Protein AF-A0ABD5QFE1-F1 (afdb_monomer_lite)

Foldseek 3Di:
DPDDPPCPPVVVVVLVVVLVVCVCCCCPVVVDDDPPPDPVVVVSVVVSVVVVVVVVVVVVVD

Secondary structure (DSSP, 8-state):
---------HHHHHHHHHHHHHHHHHHHTS---TTSS-HHHHHHHHHHHHHHHHHHHHHH--

Organism: NCBI:txid1849069

pLDDT: mean 73.87, std 10.56, range [38.31, 87.88]

Sequence (62 aa):
MALGYRDRSPLVAAFGLAVAVVAIVGTQVLGWEWGSGQLVPTLVGVVVAGIAVVAVLRRLSG

Radius of gyration: 15.56 Å; chains: 1; bounding box: 45×16×38 Å

Structure (mmCIF, N/CA/C/O backbone):
data_AF-A0ABD5QFE1-F1
#
_entry.id   AF-A0ABD5QFE1-F1
#
loop_
_atom_site.group_PDB
_atom_site.id
_atom_site.type_symbol
_atom_site.label_atom_id
_atom_site.label_alt_id
_atom_site.label_comp_id
_atom_site.label_asym_id
_atom_site.label_entity_id
_atom_site.label_seq_id
_atom_site.pdbx_PDB_ins_code
_atom_site.Cartn_x
_atom_site.Cartn_y
_atom_site.Cartn_z
_atom_site.occupancy
_atom_site.B_iso_or_equiv
_atom_site.auth_seq_id
_atom_site.auth_comp_id
_atom_site.auth_asym_id
_atom_site.auth_atom_id
_atom_site.pdbx_PDB_model_num
ATOM 1 N N . MET A 1 1 ? 31.845 2.040 -23.546 1.00 38.31 1 MET A N 1
ATOM 2 C CA . MET A 1 1 ? 30.883 1.046 -23.024 1.00 38.31 1 MET A CA 1
ATOM 3 C C . MET A 1 1 ? 30.128 1.692 -21.876 1.00 38.31 1 MET A C 1
ATOM 5 O O . MET A 1 1 ? 30.662 1.773 -20.780 1.00 38.31 1 MET A O 1
ATOM 9 N N . ALA A 1 2 ? 28.948 2.253 -22.144 1.00 45.88 2 ALA A N 1
ATOM 10 C CA . ALA A 1 2 ? 28.097 2.772 -21.080 1.00 45.88 2 ALA A CA 1
ATOM 11 C C . ALA A 1 2 ? 27.503 1.568 -20.341 1.00 45.88 2 ALA A C 1
ATOM 13 O O . ALA A 1 2 ? 26.700 0.823 -20.899 1.00 45.88 2 ALA A O 1
ATOM 14 N N . LEU A 1 3 ? 27.984 1.324 -19.122 1.00 53.25 3 LEU A N 1
ATOM 15 C CA . LEU A 1 3 ? 27.390 0.364 -18.201 1.00 53.25 3 LEU A CA 1
ATOM 16 C C . LEU A 1 3 ? 25.926 0.756 -18.024 1.00 53.25 3 LEU A C 1
ATOM 18 O O . LEU A 1 3 ? 25.642 1.868 -17.588 1.00 53.25 3 LEU A O 1
ATOM 22 N N . GLY A 1 4 ? 25.020 -0.138 -18.417 1.00 50.06 4 GLY A N 1
ATOM 23 C CA . GLY A 1 4 ? 23.585 0.061 -18.303 1.00 50.06 4 GLY A CA 1
ATOM 24 C C . GLY A 1 4 ? 23.208 0.437 -16.876 1.00 50.06 4 GLY A C 1
ATOM 25 O O . GLY A 1 4 ? 23.089 -0.428 -16.006 1.00 50.06 4 GLY A O 1
ATOM 26 N N . TYR A 1 5 ? 23.003 1.733 -16.651 1.00 53.06 5 TYR A N 1
ATOM 27 C CA . TYR A 1 5 ? 22.234 2.249 -15.538 1.00 53.06 5 TYR A CA 1
ATOM 28 C C . TYR A 1 5 ? 20.812 1.768 -15.796 1.00 53.06 5 TYR A C 1
ATOM 30 O O . TYR A 1 5 ? 20.042 2.401 -16.503 1.00 53.06 5 TYR A O 1
ATOM 38 N N . ARG A 1 6 ? 20.505 0.548 -15.347 1.00 56.03 6 ARG A N 1
ATOM 39 C CA . ARG A 1 6 ? 19.134 0.051 -15.323 1.00 56.03 6 ARG A CA 1
ATOM 40 C C . ARG A 1 6 ? 18.357 1.088 -14.530 1.00 56.03 6 ARG A C 1
ATOM 42 O O . ARG A 1 6 ? 18.547 1.160 -13.317 1.00 56.03 6 ARG A O 1
ATOM 49 N N . ASP A 1 7 ? 17.543 1.871 -15.230 1.00 60.38 7 ASP A N 1
ATOM 50 C CA . ASP A 1 7 ? 16.639 2.891 -14.712 1.00 60.38 7 ASP A CA 1
ATOM 51 C C . ASP A 1 7 ? 15.665 2.267 -13.710 1.00 60.38 7 ASP A C 1
ATOM 53 O O . ASP A 1 7 ? 14.484 2.033 -13.971 1.00 60.38 7 ASP A O 1
ATOM 57 N N . ARG A 1 8 ? 16.155 1.943 -12.515 1.00 60.19 8 ARG A N 1
ATOM 58 C CA . ARG A 1 8 ? 15.314 1.650 -11.368 1.00 60.19 8 ARG A CA 1
ATOM 59 C C . ARG A 1 8 ? 14.846 3.011 -10.897 1.00 60.19 8 ARG A C 1
ATOM 61 O O . ARG A 1 8 ? 15.465 3.616 -10.030 1.00 60.19 8 ARG A O 1
ATOM 68 N N . SER A 1 9 ? 13.823 3.515 -11.586 1.00 68.69 9 SER A N 1
ATOM 69 C CA . SER A 1 9 ? 13.345 4.881 -11.448 1.00 68.69 9 SER A CA 1
ATOM 70 C C . SER A 1 9 ? 13.203 5.213 -9.956 1.00 68.69 9 SER A C 1
ATOM 72 O O . SER A 1 9 ? 12.440 4.529 -9.264 1.00 68.69 9 SER A O 1
ATOM 74 N N . PRO A 1 10 ? 13.952 6.197 -9.425 1.00 75.75 10 PRO A N 1
ATOM 75 C CA . PRO A 1 10 ? 13.936 6.531 -7.999 1.00 75.75 10 PRO A CA 1
ATOM 76 C C . PRO A 1 10 ? 12.523 6.878 -7.507 1.00 75.75 10 PRO A C 1
ATOM 78 O O . PRO A 1 10 ? 12.199 6.658 -6.343 1.00 75.75 10 PRO A O 1
ATOM 81 N N . LEU A 1 11 ? 11.647 7.297 -8.423 1.00 74.25 11 LEU A N 1
ATOM 82 C CA . LEU A 1 11 ? 10.207 7.450 -8.224 1.00 74.25 11 LEU A CA 1
ATOM 83 C C . LEU A 1 11 ? 9.516 6.180 -7.714 1.00 74.25 11 LEU A C 1
ATOM 85 O O . LEU A 1 11 ? 8.682 6.266 -6.821 1.00 74.25 11 LEU A O 1
ATOM 89 N N . VAL A 1 12 ? 9.867 4.999 -8.226 1.00 78.12 12 VAL A N 1
ATOM 90 C CA . VAL A 1 12 ? 9.267 3.728 -7.786 1.00 78.12 12 VAL A CA 1
ATOM 91 C C . VAL A 1 12 ? 9.707 3.385 -6.362 1.00 78.12 12 VAL A C 1
ATOM 93 O O . VAL A 1 12 ? 8.904 2.903 -5.566 1.00 78.12 12 VAL A O 1
ATOM 96 N N . ALA A 1 13 ? 10.967 3.666 -6.018 1.00 81.44 13 ALA A N 1
ATOM 97 C CA . ALA A 1 13 ? 11.478 3.462 -4.665 1.00 81.44 13 ALA A CA 1
ATOM 98 C C . ALA A 1 13 ? 10.834 4.437 -3.666 1.00 81.44 13 ALA A C 1
ATOM 100 O O . ALA A 1 13 ? 10.382 4.013 -2.604 1.00 81.44 13 ALA A O 1
ATOM 101 N N . ALA A 1 14 ? 10.725 5.717 -4.033 1.00 82.31 14 ALA A N 1
ATOM 102 C CA . ALA A 1 14 ? 10.036 6.725 -3.233 1.00 82.31 14 ALA A CA 1
ATOM 103 C C . ALA A 1 14 ? 8.548 6.384 -3.042 1.00 82.31 14 ALA A C 1
ATOM 105 O O . ALA A 1 14 ? 8.022 6.518 -1.940 1.00 82.31 14 ALA A O 1
ATOM 106 N N . PHE A 1 15 ? 7.886 5.876 -4.086 1.00 80.94 15 PHE A N 1
ATOM 107 C CA . PHE A 1 15 ? 6.496 5.437 -4.007 1.00 80.94 15 PHE A CA 1
ATOM 108 C C . PHE A 1 15 ? 6.324 4.253 -3.045 1.00 80.94 15 PHE A C 1
ATOM 110 O O . PHE A 1 15 ? 5.473 4.295 -2.160 1.00 80.94 15 PHE A O 1
ATOM 117 N N . GLY A 1 16 ? 7.170 3.224 -3.161 1.00 81.12 16 GLY A N 1
ATOM 118 C CA . GLY A 1 16 ? 7.157 2.088 -2.235 1.00 81.12 16 GLY A CA 1
ATOM 119 C C . GLY A 1 16 ? 7.423 2.501 -0.784 1.00 81.12 16 GLY A C 1
ATOM 120 O O . GLY A 1 16 ? 6.767 2.003 0.129 1.00 81.12 16 GLY A O 1
ATOM 121 N N . LEU A 1 17 ? 8.330 3.458 -0.568 1.00 86.44 17 LEU A N 1
ATOM 122 C CA . LEU A 1 17 ? 8.608 4.009 0.758 1.00 86.44 17 LEU A CA 1
ATOM 123 C C . LEU A 1 17 ? 7.397 4.761 1.330 1.00 86.44 17 LEU A C 1
ATOM 125 O O . LEU A 1 17 ? 7.046 4.548 2.487 1.00 86.44 17 LEU A O 1
ATOM 129 N N . ALA A 1 18 ? 6.730 5.595 0.528 1.00 79.81 18 ALA A N 1
ATOM 130 C CA . ALA A 1 18 ? 5.529 6.315 0.953 1.00 79.81 18 ALA A CA 1
ATOM 131 C C . ALA A 1 18 ? 4.407 5.350 1.366 1.00 79.81 18 ALA A C 1
ATOM 133 O O . ALA A 1 18 ? 3.791 5.520 2.417 1.00 79.81 18 ALA A O 1
ATOM 134 N N . VAL A 1 19 ? 4.196 4.292 0.580 1.00 82.75 19 VAL A N 1
ATOM 135 C CA . VAL A 1 19 ? 3.254 3.215 0.905 1.00 82.75 19 VAL A CA 1
ATOM 136 C C . VAL A 1 19 ? 3.596 2.554 2.242 1.00 82.75 19 VAL A C 1
ATOM 138 O O . VAL A 1 19 ? 2.712 2.370 3.079 1.00 82.75 19 VAL A O 1
ATOM 141 N N . ALA A 1 20 ? 4.871 2.220 2.464 1.00 83.75 20 ALA A N 1
ATOM 142 C CA . ALA A 1 20 ? 5.317 1.600 3.708 1.00 83.75 20 ALA A CA 1
ATOM 143 C C . ALA A 1 20 ? 5.070 2.512 4.922 1.00 83.75 20 ALA A C 1
ATOM 145 O O . ALA A 1 20 ? 4.577 2.046 5.948 1.00 83.75 20 ALA A O 1
ATOM 146 N N . VAL A 1 21 ? 5.337 3.816 4.792 1.00 83.44 21 VAL A N 1
ATOM 147 C CA . VAL A 1 21 ? 5.060 4.802 5.849 1.00 83.44 21 VAL A CA 1
ATOM 148 C C . VAL A 1 21 ? 3.567 4.862 6.166 1.00 83.44 21 VAL A C 1
ATOM 150 O O . VAL A 1 21 ? 3.198 4.795 7.336 1.00 83.44 21 VAL A O 1
ATOM 153 N N . VAL A 1 22 ? 2.699 4.925 5.152 1.00 79.75 22 VAL A N 1
ATOM 154 C CA . VAL A 1 22 ? 1.239 4.939 5.355 1.00 79.75 22 VAL A CA 1
ATOM 155 C C . VAL A 1 22 ? 0.767 3.673 6.072 1.00 79.75 22 VAL A C 1
ATOM 157 O O . VAL A 1 22 ? -0.045 3.765 6.989 1.00 79.75 22 VAL A O 1
ATOM 160 N N . ALA A 1 23 ? 1.301 2.503 5.714 1.00 78.50 23 ALA A N 1
ATOM 161 C CA . ALA A 1 23 ? 0.953 1.246 6.374 1.00 78.50 23 ALA A CA 1
ATOM 162 C C . ALA A 1 23 ? 1.378 1.220 7.857 1.00 78.50 23 ALA A C 1
ATOM 164 O O . ALA A 1 23 ? 0.608 0.782 8.719 1.00 78.50 23 ALA A O 1
ATOM 165 N N . ILE A 1 24 ? 2.577 1.722 8.172 1.00 81.31 24 ILE A N 1
ATOM 166 C CA . ILE A 1 24 ? 3.083 1.812 9.552 1.00 81.31 24 ILE A CA 1
ATOM 167 C C . ILE A 1 24 ? 2.251 2.806 10.367 1.00 81.31 24 ILE A C 1
ATOM 169 O O . ILE A 1 24 ? 1.791 2.474 11.455 1.00 81.31 24 ILE A O 1
ATOM 173 N N . VAL A 1 25 ? 2.007 4.009 9.844 1.00 78.06 25 VAL A N 1
ATOM 174 C CA . VAL A 1 25 ? 1.200 5.027 10.539 1.00 78.06 25 VAL A CA 1
ATOM 175 C C . VAL A 1 25 ? -0.237 4.535 10.737 1.00 78.06 25 VAL A C 1
ATOM 177 O O . VAL A 1 25 ? -0.798 4.682 11.820 1.00 78.06 25 VAL A O 1
ATOM 180 N N . GLY A 1 26 ? -0.806 3.878 9.729 1.00 71.50 26 GLY A N 1
ATOM 181 C CA . GLY A 1 26 ? -2.117 3.242 9.799 1.00 71.50 26 GLY A CA 1
ATOM 182 C C . GLY A 1 26 ? -2.238 2.222 10.928 1.00 71.50 26 GLY A C 1
ATOM 183 O O . GLY A 1 26 ? -3.159 2.285 11.736 1.00 71.50 26 GLY A O 1
ATOM 184 N N . THR A 1 27 ? -1.275 1.308 11.025 1.00 73.88 27 THR A N 1
ATOM 185 C CA . THR A 1 27 ? -1.286 0.263 12.062 1.00 73.88 27 THR A CA 1
ATOM 186 C C . THR A 1 27 ? -0.985 0.795 13.454 1.00 73.88 27 THR A C 1
ATOM 188 O O . THR A 1 27 ? -1.668 0.430 14.404 1.00 73.88 27 THR A O 1
ATOM 191 N N . GLN A 1 28 ? 0.036 1.642 13.590 1.00 76.56 28 GLN A N 1
ATOM 192 C CA . GLN A 1 28 ? 0.575 2.027 14.897 1.00 76.56 28 GLN A CA 1
ATOM 193 C C . GLN A 1 28 ? -0.121 3.249 15.503 1.00 76.56 28 GLN A C 1
ATOM 195 O O . GLN A 1 28 ? -0.270 3.321 16.718 1.00 76.56 28 GLN A O 1
ATOM 200 N N . VAL A 1 29 ? -0.533 4.218 14.679 1.00 72.31 29 VAL A N 1
ATOM 201 C CA . VAL A 1 29 ? -1.097 5.496 15.156 1.00 72.31 29 VAL A CA 1
ATOM 202 C C . VAL A 1 29 ? -2.618 5.502 15.061 1.00 72.31 29 VAL A C 1
ATOM 204 O O . VAL A 1 29 ? -3.288 6.016 15.952 1.00 72.31 29 VAL A O 1
ATOM 207 N N . LEU A 1 30 ? -3.171 4.925 13.991 1.00 69.44 30 LEU A N 1
ATOM 208 C CA . LEU A 1 30 ? -4.617 4.906 13.741 1.00 69.44 30 LEU A CA 1
ATOM 209 C C . LEU A 1 30 ? -5.302 3.625 14.245 1.00 69.44 30 LEU A C 1
ATOM 211 O O . LEU A 1 30 ? -6.526 3.534 14.178 1.00 69.44 30 LEU A O 1
ATOM 215 N N . GLY A 1 31 ? -4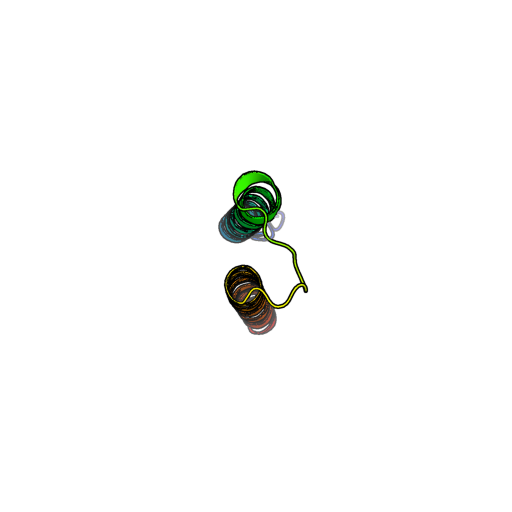.534 2.649 14.748 1.00 72.19 31 GLY A N 1
ATOM 216 C CA . GLY A 1 31 ? -5.062 1.385 15.264 1.00 72.19 31 GLY A CA 1
ATOM 217 C C . GLY A 1 31 ? -5.732 0.523 14.192 1.00 72.19 31 GLY A C 1
ATOM 218 O O . GLY A 1 31 ? -6.682 -0.194 14.496 1.00 72.19 31 GLY A O 1
ATOM 219 N N . TRP A 1 32 ? -5.295 0.624 12.929 1.00 74.56 32 TRP A N 1
ATOM 220 C CA . TRP A 1 32 ? -5.851 -0.189 11.850 1.00 74.56 32 TRP A CA 1
ATOM 221 C C . TRP A 1 32 ? -5.538 -1.664 12.068 1.00 74.56 32 TRP A C 1
ATOM 223 O O . TRP A 1 32 ? -4.391 -2.104 11.960 1.00 74.56 32 TRP A O 1
ATOM 233 N N . GLU A 1 33 ? -6.590 -2.439 12.289 1.00 71.50 33 GLU A N 1
ATOM 234 C CA . GLU A 1 33 ? -6.531 -3.891 12.271 1.00 71.50 33 GLU A CA 1
ATOM 235 C C . GLU A 1 33 ? -6.831 -4.381 10.853 1.00 71.50 33 GLU A C 1
ATOM 237 O O . GLU A 1 33 ? -7.961 -4.334 10.358 1.00 71.50 33 GLU A O 1
ATOM 242 N N . TRP A 1 34 ? -5.795 -4.853 10.165 1.00 70.50 34 TRP A N 1
ATOM 243 C CA . TRP A 1 34 ? -5.955 -5.491 8.864 1.00 70.50 34 TRP A CA 1
ATOM 244 C C . TRP A 1 34 ? -6.762 -6.782 9.033 1.00 70.50 34 TRP A C 1
ATOM 246 O O . TRP A 1 34 ? -6.286 -7.738 9.637 1.00 70.50 34 TRP A O 1
ATOM 256 N N . GLY A 1 35 ? -7.984 -6.814 8.498 1.00 63.69 35 GLY A N 1
ATOM 257 C CA . GLY A 1 35 ? -8.835 -8.008 8.515 1.00 63.69 35 GLY A CA 1
ATOM 258 C C . GLY A 1 35 ? -9.942 -8.035 9.575 1.00 63.69 35 GLY A C 1
ATOM 259 O O . GLY A 1 35 ? -10.710 -8.990 9.582 1.00 63.69 35 GLY A O 1
ATOM 260 N N . SER A 1 36 ? -10.107 -6.995 10.403 1.00 67.81 36 SER A N 1
ATOM 261 C CA . SER A 1 36 ? -11.216 -6.917 11.379 1.00 67.81 36 SER A CA 1
ATOM 262 C C . SER A 1 36 ? -12.555 -6.439 10.787 1.00 67.81 36 SER A C 1
ATOM 264 O O . SER A 1 36 ? -13.528 -6.248 11.511 1.00 67.81 36 SER A O 1
ATOM 266 N N . GLY A 1 37 ? -12.630 -6.227 9.466 1.00 66.38 37 GLY A N 1
ATOM 267 C CA . GLY A 1 37 ? -13.797 -5.638 8.792 1.00 66.38 37 GLY A CA 1
ATOM 268 C C . GLY A 1 37 ? -13.762 -4.107 8.695 1.00 66.38 37 GLY A C 1
ATOM 269 O O . GLY A 1 37 ? -14.693 -3.502 8.164 1.00 66.38 37 GLY A O 1
ATOM 270 N N . GLN A 1 38 ? -12.681 -3.458 9.142 1.00 72.25 38 GLN A N 1
ATOM 271 C CA . GLN A 1 38 ? -12.471 -2.029 8.915 1.00 72.25 38 GLN A CA 1
ATOM 272 C C . GLN A 1 38 ? -12.263 -1.718 7.416 1.00 72.25 38 GLN A C 1
ATOM 274 O O . GLN A 1 38 ? -11.278 -2.113 6.783 1.00 72.25 38 GLN A O 1
ATOM 279 N N . LEU A 1 39 ? -13.208 -0.960 6.849 1.00 74.12 39 LEU A N 1
ATOM 280 C CA . LEU A 1 39 ? -13.218 -0.556 5.437 1.00 74.12 39 LEU A CA 1
ATOM 281 C C . LEU A 1 39 ? -12.036 0.346 5.058 1.00 74.12 39 LEU A C 1
ATOM 283 O O . LEU A 1 39 ? -11.528 0.246 3.946 1.00 74.12 39 LEU A O 1
ATOM 287 N N . VAL A 1 40 ? -11.586 1.207 5.975 1.00 75.69 40 VAL A N 1
ATOM 288 C CA . VAL A 1 40 ? -10.544 2.215 5.712 1.00 75.69 40 VAL A CA 1
ATOM 289 C C . VAL A 1 40 ? -9.183 1.580 5.372 1.00 75.69 40 VAL A C 1
ATOM 291 O O . VAL A 1 40 ? -8.702 1.818 4.263 1.00 75.69 40 VAL A O 1
ATOM 294 N N . PRO A 1 41 ? -8.570 0.735 6.226 1.00 72.38 41 PRO A N 1
ATOM 295 C CA . PRO A 1 41 ? -7.338 0.027 5.883 1.00 72.38 41 PRO A CA 1
ATO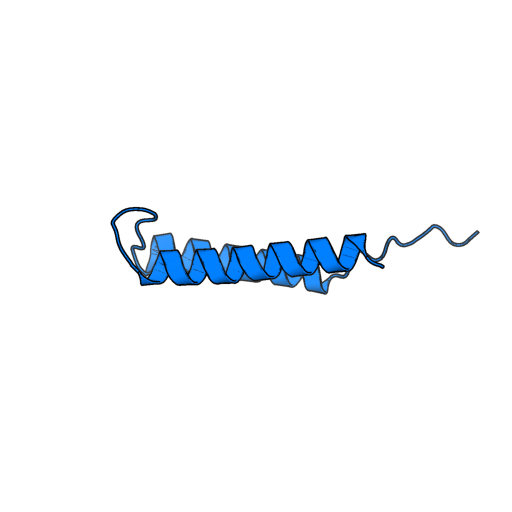M 296 C C . PRO A 1 41 ? -7.488 -0.823 4.620 1.00 72.38 41 PRO A C 1
ATOM 298 O O . PRO A 1 41 ? -6.622 -0.789 3.751 1.00 72.38 41 PRO A O 1
ATOM 301 N N . THR A 1 42 ? -8.618 -1.514 4.454 1.00 76.88 42 THR A N 1
ATOM 302 C CA . THR A 1 42 ? -8.865 -2.355 3.273 1.00 76.88 42 THR A CA 1
ATOM 303 C C . THR A 1 42 ? -8.851 -1.539 1.975 1.00 76.88 42 THR A C 1
ATOM 305 O O . THR A 1 42 ? -8.165 -1.915 1.026 1.00 76.88 42 THR A O 1
ATOM 308 N N . LEU A 1 43 ? -9.538 -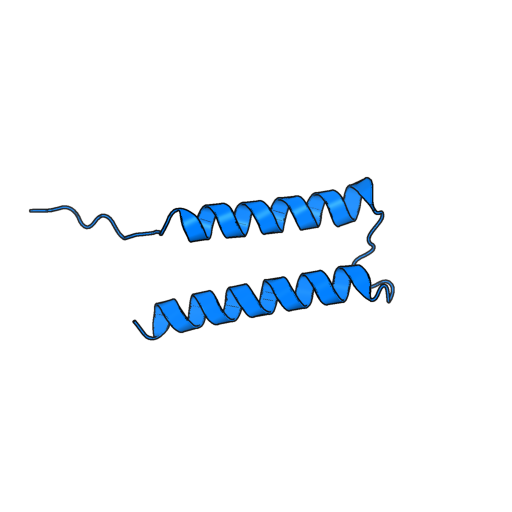0.392 1.935 1.00 79.75 43 LEU A N 1
ATOM 309 C CA . LEU A 1 43 ? -9.533 0.519 0.783 1.00 79.75 43 LEU A CA 1
ATOM 310 C C . LEU A 1 43 ? -8.127 1.038 0.471 1.00 79.75 43 LEU A C 1
ATOM 312 O O . LEU A 1 43 ? -7.717 1.028 -0.689 1.00 79.75 43 LEU A O 1
ATOM 316 N N . VAL A 1 44 ? -7.369 1.439 1.495 1.00 79.19 44 VAL A N 1
ATOM 317 C CA . VAL A 1 44 ? -5.985 1.908 1.320 1.00 79.19 44 VAL A CA 1
ATOM 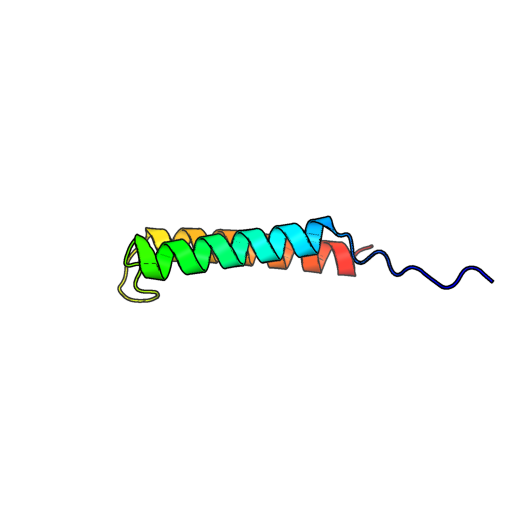318 C C . VAL A 1 44 ? -5.101 0.793 0.754 1.00 79.19 44 VAL A C 1
ATOM 320 O O . VAL A 1 44 ? -4.384 1.016 -0.222 1.00 79.19 44 VAL A O 1
ATOM 323 N N . GLY A 1 45 ? -5.194 -0.423 1.298 1.00 75.12 45 GLY A N 1
ATOM 324 C CA . GLY A 1 45 ? -4.450 -1.585 0.809 1.00 75.12 45 GLY A CA 1
ATOM 325 C C . GLY A 1 45 ? -4.787 -1.947 -0.640 1.00 75.12 45 GLY A C 1
ATOM 326 O O . GLY A 1 45 ? -3.882 -2.184 -1.440 1.00 75.12 45 GLY A O 1
ATOM 327 N N . VAL A 1 46 ? -6.071 -1.925 -1.010 1.00 81.00 46 VAL A N 1
ATOM 328 C CA . VAL A 1 46 ? -6.527 -2.216 -2.380 1.00 81.00 46 VAL A CA 1
ATOM 329 C C . VAL A 1 46 ? -6.023 -1.170 -3.373 1.00 81.00 46 VAL A C 1
ATOM 331 O O . VAL A 1 46 ? -5.534 -1.536 -4.442 1.00 81.00 46 VAL A O 1
ATOM 334 N N . VAL A 1 47 ? -6.083 0.120 -3.027 1.00 83.25 47 VAL A N 1
ATOM 335 C CA . VAL A 1 47 ? -5.564 1.199 -3.888 1.00 83.25 47 VAL A CA 1
ATOM 336 C C . VAL A 1 47 ? -4.062 1.030 -4.116 1.00 83.25 47 VAL A C 1
ATOM 338 O O . VAL A 1 47 ? -3.598 1.077 -5.256 1.00 83.25 47 VAL A O 1
ATOM 341 N N . VAL A 1 48 ? -3.302 0.764 -3.053 1.00 81.00 48 VAL A N 1
ATOM 342 C CA . VAL A 1 48 ? -1.857 0.511 -3.131 1.00 81.00 48 VAL A CA 1
ATOM 343 C C . VAL A 1 48 ? -1.544 -0.704 -4.007 1.00 81.00 48 VAL A C 1
ATOM 345 O O . VAL A 1 48 ? -0.685 -0.620 -4.888 1.00 81.00 48 VAL A O 1
ATOM 348 N N . ALA A 1 49 ? -2.243 -1.821 -3.794 1.00 78.50 49 ALA A N 1
ATOM 349 C CA . ALA A 1 49 ? -2.063 -3.038 -4.577 1.00 78.50 49 ALA A CA 1
ATOM 350 C C . ALA A 1 49 ? -2.386 -2.802 -6.060 1.00 78.50 49 ALA A C 1
ATOM 352 O O . ALA A 1 49 ? -1.622 -3.217 -6.931 1.00 78.50 49 ALA A O 1
ATOM 353 N N . GLY A 1 50 ? -3.463 -2.068 -6.355 1.00 83.44 50 GLY A N 1
ATOM 354 C CA . GLY A 1 50 ? -3.826 -1.676 -7.715 1.00 83.44 50 GLY A CA 1
ATOM 355 C C . GLY A 1 50 ? -2.727 -0.863 -8.399 1.00 83.44 50 GLY A C 1
ATOM 356 O O . GLY A 1 50 ? -2.333 -1.180 -9.522 1.00 83.44 50 GLY A O 1
ATOM 357 N N . ILE A 1 51 ? -2.166 0.137 -7.712 1.00 81.62 51 ILE A N 1
ATOM 358 C CA . ILE A 1 51 ? -1.070 0.949 -8.262 1.00 81.62 51 ILE A CA 1
ATOM 359 C C . ILE A 1 51 ? 0.177 0.092 -8.507 1.00 81.62 51 ILE A C 1
ATOM 361 O O . ILE A 1 51 ? 0.804 0.216 -9.562 1.00 81.62 51 ILE A O 1
ATOM 365 N N . ALA A 1 52 ? 0.515 -0.811 -7.582 1.00 78.12 52 ALA A N 1
ATOM 366 C CA . ALA A 1 52 ? 1.636 -1.732 -7.750 1.00 78.12 52 ALA A CA 1
ATOM 367 C C . ALA A 1 52 ? 1.451 -2.631 -8.984 1.00 78.12 52 ALA A C 1
ATOM 369 O O . ALA A 1 52 ? 2.374 -2.766 -9.787 1.00 78.12 52 ALA A O 1
ATOM 370 N N . VAL A 1 53 ? 0.250 -3.182 -9.184 1.00 84.19 53 VAL A N 1
ATOM 371 C CA . VAL A 1 53 ? -0.077 -3.997 -10.363 1.00 84.19 53 VAL A CA 1
ATOM 372 C C . 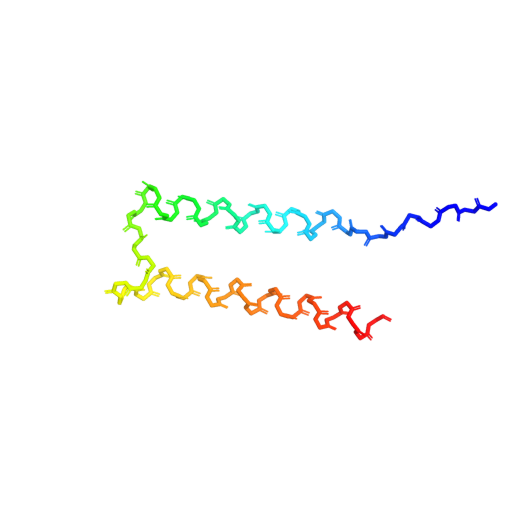VAL A 1 53 ? 0.062 -3.182 -11.646 1.00 84.19 53 VAL A C 1
ATOM 374 O O . VAL A 1 53 ? 0.736 -3.629 -12.572 1.00 84.19 53 VAL A O 1
ATOM 377 N N . VAL A 1 54 ? -0.494 -1.968 -11.706 1.00 84.75 54 VAL A N 1
ATOM 378 C CA . VAL A 1 54 ? -0.373 -1.106 -12.896 1.00 84.75 54 VAL A CA 1
ATOM 379 C C . VAL A 1 54 ? 1.089 -0.762 -13.190 1.00 84.75 54 VAL A C 1
ATOM 381 O O .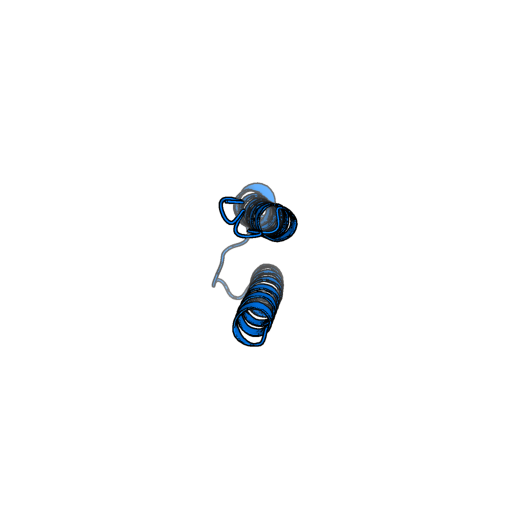 VAL A 1 54 ? 1.504 -0.798 -14.349 1.00 84.75 54 VAL A O 1
ATOM 384 N N . ALA A 1 55 ? 1.886 -0.457 -12.165 1.00 81.25 55 ALA A N 1
ATOM 385 C CA . ALA A 1 55 ? 3.307 -0.163 -12.325 1.00 81.25 55 ALA A CA 1
ATOM 386 C C . ALA A 1 55 ? 4.087 -1.373 -12.865 1.00 81.25 55 ALA A C 1
ATOM 388 O O . ALA A 1 55 ? 4.925 -1.219 -13.756 1.00 81.25 55 ALA A O 1
ATOM 389 N N . VAL A 1 56 ? 3.791 -2.578 -12.368 1.00 82.50 56 VAL A N 1
ATOM 390 C CA . VAL A 1 56 ? 4.396 -3.824 -12.861 1.00 82.50 56 VAL A CA 1
ATOM 391 C C . VAL A 1 56 ? 3.983 -4.094 -14.303 1.00 82.50 56 VAL A C 1
ATOM 393 O O . VAL A 1 56 ? 4.848 -4.361 -15.132 1.00 82.50 56 VAL A O 1
ATOM 396 N N . LEU A 1 57 ? 2.695 -3.965 -14.628 1.00 87.88 57 LEU A N 1
ATOM 397 C CA . LEU A 1 57 ? 2.194 -4.173 -15.987 1.00 87.88 57 LEU A CA 1
ATOM 398 C C . LEU A 1 57 ? 2.854 -3.217 -16.979 1.00 87.88 57 LEU A C 1
ATOM 400 O O . LEU A 1 57 ? 3.354 -3.673 -17.999 1.00 87.88 57 LEU A O 1
ATOM 404 N N . ARG A 1 58 ? 2.943 -1.922 -16.650 1.00 81.31 58 ARG A N 1
ATOM 405 C CA . ARG A 1 58 ? 3.637 -0.920 -17.481 1.00 81.31 58 ARG A CA 1
ATOM 406 C C . ARG A 1 58 ? 5.113 -1.236 -17.698 1.00 81.31 58 ARG A C 1
ATOM 408 O O . ARG A 1 58 ? 5.650 -0.906 -18.744 1.00 81.31 58 ARG A O 1
ATOM 415 N N . ARG A 1 59 ? 5.770 -1.853 -16.714 1.00 77.81 59 ARG A N 1
ATOM 416 C CA . ARG A 1 59 ? 7.170 -2.274 -16.828 1.00 77.81 59 ARG A CA 1
ATOM 417 C C . ARG A 1 59 ? 7.350 -3.530 -17.685 1.00 77.81 59 ARG A C 1
ATOM 419 O O . ARG A 1 59 ? 8.445 -3.758 -18.175 1.00 77.81 59 ARG A O 1
ATOM 426 N N . LEU A 1 60 ? 6.319 -4.360 -17.817 1.00 81.00 60 LEU A N 1
ATOM 427 C CA . LEU A 1 60 ? 6.354 -5.560 -18.655 1.00 81.00 60 LEU A CA 1
ATOM 428 C C . LEU A 1 60 ? 5.958 -5.272 -20.108 1.00 81.00 60 LEU A C 1
ATOM 430 O O . LEU A 1 60 ? 6.337 -6.033 -20.991 1.00 81.00 60 LEU A O 1
ATOM 434 N N . SER A 1 61 ? 5.193 -4.206 -20.352 1.00 71.00 61 SER A N 1
ATOM 435 C CA . SER A 1 61 ? 4.742 -3.804 -21.689 1.00 71.00 61 SER A CA 1
ATOM 436 C C . SER A 1 61 ? 5.601 -2.734 -22.372 1.00 71.00 61 SER A C 1
ATOM 438 O O . SER A 1 61 ? 5.289 -2.371 -23.506 1.00 71.00 61 SER A O 1
ATOM 440 N N . GLY A 1 62 ? 6.655 -2.239 -21.715 1.00 51.72 62 GLY A N 1
ATOM 441 C CA . GLY A 1 62 ? 7.663 -1.346 -22.298 1.00 51.72 62 GLY A CA 1
ATOM 442 C C . GLY A 1 62 ? 9.024 -2.013 -22.359 1.00 51.72 62 GLY A C 1
ATOM 443 O O . GLY A 1 62 ? 9.427 -2.402 -23.474 1.00 51.72 62 GLY A O 1
#